Protein AF-A0A3E1R7M1-F1 (afdb_monomer_lite)

Organism: NCBI:txid2184758

Structure (mmCIF, N/CA/C/O backbone):
data_AF-A0A3E1R7M1-F1
#
_entry.id   AF-A0A3E1R7M1-F1
#
loop_
_atom_site.group_PDB
_atom_site.id
_atom_site.type_symbol
_atom_site.label_atom_id
_atom_site.label_alt_id
_atom_site.label_comp_id
_atom_site.label_asym_id
_atom_site.label_entity_id
_atom_site.label_seq_id
_atom_site.pdbx_PDB_ins_code
_atom_site.Cartn_x
_atom_site.Cartn_y
_atom_site.Cartn_z
_atom_site.occupancy
_atom_site.B_iso_or_equiv
_atom_site.auth_seq_id
_atom_site.auth_comp_id
_atom_site.auth_asym_id
_atom_site.auth_atom_id
_atom_site.pdbx_PDB_model_num
ATOM 1 N N . MET A 1 1 ? 25.289 12.556 -17.678 1.00 44.25 1 MET A N 1
ATOM 2 C CA . MET A 1 1 ? 24.405 11.996 -18.721 1.00 44.25 1 MET A CA 1
ATOM 3 C C . MET A 1 1 ? 22.990 12.184 -18.224 1.00 44.25 1 MET A C 1
ATOM 5 O O . MET A 1 1 ? 22.655 11.674 -17.165 1.00 44.25 1 MET A O 1
ATOM 9 N N . ILE A 1 2 ? 22.254 13.068 -18.891 1.00 49.44 2 ILE A N 1
ATOM 10 C CA . ILE A 1 2 ? 20.934 13.541 -18.474 1.00 49.44 2 ILE A CA 1
ATOM 11 C C . ILE A 1 2 ? 19.944 12.396 -18.682 1.00 49.44 2 ILE A C 1
ATOM 13 O O . ILE A 1 2 ? 19.751 11.942 -19.806 1.00 49.44 2 ILE A O 1
ATOM 17 N N . TRP A 1 3 ? 19.375 11.900 -17.587 1.00 50.16 3 TRP A N 1
ATOM 18 C CA . TRP A 1 3 ? 18.267 10.950 -17.589 1.00 50.16 3 TRP A CA 1
ATOM 19 C C . TRP A 1 3 ? 17.078 11.650 -18.257 1.00 50.16 3 TRP A C 1
ATOM 21 O O . TRP A 1 3 ? 16.472 12.538 -17.666 1.00 50.16 3 TRP A O 1
ATOM 31 N N . ASN A 1 4 ? 16.829 11.340 -19.531 1.00 57.50 4 ASN A N 1
ATOM 32 C CA . ASN A 1 4 ? 15.988 12.179 -20.388 1.00 57.50 4 ASN A CA 1
ATOM 33 C C . ASN A 1 4 ? 14.490 11.897 -20.202 1.00 57.50 4 ASN A C 1
ATOM 35 O O . ASN A 1 4 ? 13.681 12.803 -20.366 1.00 57.50 4 ASN A O 1
ATOM 39 N N . SER A 1 5 ? 14.089 10.690 -19.784 1.00 62.31 5 SER A N 1
ATOM 40 C CA . SER A 1 5 ? 12.693 10.413 -19.421 1.00 62.31 5 SER A CA 1
ATOM 41 C C . SER A 1 5 ? 12.506 9.108 -18.642 1.00 62.31 5 SER A C 1
ATOM 43 O O . SER A 1 5 ? 13.304 8.177 -18.736 1.00 62.31 5 SER A O 1
ATOM 45 N N . ALA A 1 6 ? 11.397 9.013 -17.900 1.00 59.09 6 ALA A N 1
ATOM 46 C CA . ALA A 1 6 ? 10.928 7.762 -17.298 1.00 59.09 6 ALA A CA 1
ATOM 47 C C . ALA A 1 6 ? 10.664 6.673 -18.359 1.00 59.09 6 ALA A C 1
ATOM 49 O O . ALA A 1 6 ? 10.826 5.489 -18.076 1.00 59.09 6 ALA A O 1
ATOM 50 N N . SER A 1 7 ? 10.330 7.064 -19.594 1.00 59.69 7 SER A N 1
ATOM 51 C CA . SER A 1 7 ? 10.131 6.162 -20.734 1.00 59.69 7 SER A CA 1
ATOM 52 C C . SER A 1 7 ? 11.384 5.362 -21.112 1.00 59.69 7 SER A C 1
ATOM 54 O O . SER A 1 7 ? 11.243 4.182 -21.418 1.00 59.69 7 SER A O 1
ATOM 56 N N . ASP A 1 8 ? 12.596 5.922 -21.003 1.00 61.16 8 ASP A N 1
ATOM 57 C CA . ASP A 1 8 ? 13.852 5.188 -21.261 1.00 61.16 8 ASP A CA 1
ATOM 58 C C . ASP A 1 8 ? 14.114 4.071 -20.233 1.00 61.16 8 ASP A C 1
ATOM 60 O O . ASP A 1 8 ? 14.715 3.049 -20.555 1.00 61.16 8 ASP A O 1
ATOM 64 N N . PHE A 1 9 ? 13.610 4.213 -19.002 1.00 60.75 9 PHE A N 1
ATOM 65 C CA . PHE A 1 9 ? 13.728 3.189 -17.954 1.00 60.75 9 PHE A CA 1
ATOM 66 C C . PHE A 1 9 ? 12.764 2.016 -18.150 1.00 60.75 9 PHE A C 1
ATOM 68 O O . PHE A 1 9 ? 13.099 0.873 -17.835 1.00 60.75 9 PHE A O 1
ATOM 75 N N . PHE A 1 10 ? 11.577 2.274 -18.703 1.00 61.00 10 PHE A N 1
ATOM 76 C CA . PHE A 1 10 ? 10.664 1.210 -19.128 1.00 61.00 10 PHE A CA 1
ATOM 77 C C . PHE A 1 10 ? 11.127 0.558 -20.439 1.00 61.00 10 PHE A C 1
ATOM 79 O O . PHE A 1 10 ? 10.945 -0.646 -20.620 1.00 61.00 10 PHE A O 1
ATOM 86 N N . ALA A 1 11 ? 11.777 1.325 -21.319 1.00 59.38 11 ALA A N 1
ATOM 87 C CA . ALA A 1 11 ? 12.257 0.879 -22.625 1.00 59.38 11 ALA A CA 1
ATOM 88 C C . ALA A 1 11 ? 13.667 0.250 -22.615 1.00 59.38 11 ALA A C 1
ATOM 90 O O . ALA A 1 11 ? 14.163 -0.120 -23.677 1.00 59.38 11 ALA A O 1
ATOM 91 N N . MET A 1 12 ? 14.297 0.059 -21.445 1.00 59.31 12 MET A N 1
ATOM 92 C CA . MET A 1 12 ? 15.676 -0.442 -21.265 1.00 59.31 12 MET A CA 1
ATOM 93 C C . MET A 1 12 ? 15.919 -1.921 -21.678 1.00 59.31 12 MET A C 1
ATOM 95 O O . MET A 1 12 ? 16.790 -2.595 -21.136 1.00 59.31 12 MET A O 1
ATOM 99 N N . GLY A 1 13 ? 15.163 -2.464 -22.637 1.00 60.97 13 GLY A N 1
ATOM 100 C CA . GLY A 1 13 ? 15.395 -3.806 -23.185 1.00 60.97 13 GLY A CA 1
ATOM 101 C C . GLY A 1 13 ? 14.855 -4.950 -22.318 1.00 60.97 13 GLY A C 1
ATOM 102 O O . GLY A 1 13 ? 15.476 -6.004 -22.242 1.00 60.97 13 GLY A O 1
ATOM 103 N N . GLY A 1 14 ? 13.714 -4.752 -21.645 1.00 64.50 14 GLY A N 1
ATOM 104 C CA . GLY A 1 14 ? 12.980 -5.814 -20.932 1.00 64.50 14 GLY A CA 1
ATOM 105 C C . GLY A 1 14 ? 13.194 -5.881 -19.412 1.00 64.50 14 GLY A C 1
ATOM 106 O O . GLY A 1 14 ? 12.363 -6.453 -18.711 1.00 64.50 14 GLY A O 1
ATOM 107 N N . TYR A 1 15 ? 14.228 -5.232 -18.868 1.00 67.38 15 TYR A N 1
ATOM 108 C CA . TYR A 1 15 ? 14.519 -5.250 -17.422 1.00 67.38 15 TYR A CA 1
ATOM 109 C C . TYR A 1 15 ? 13.617 -4.342 -16.573 1.00 67.38 15 TYR A C 1
ATOM 111 O O . TYR A 1 15 ? 13.368 -4.646 -15.406 1.00 67.38 15 TYR A O 1
ATOM 119 N N . GLY A 1 16 ? 13.079 -3.258 -17.143 1.00 71.69 16 GLY A N 1
ATOM 120 C CA . GLY A 1 16 ? 12.195 -2.336 -16.418 1.00 71.69 16 GLY A CA 1
ATOM 121 C C . GLY A 1 16 ? 10.935 -3.022 -15.879 1.00 71.69 16 GLY A C 1
ATOM 122 O O . GLY A 1 16 ? 10.522 -2.758 -14.751 1.00 71.69 16 GLY A O 1
ATOM 123 N N . LEU A 1 17 ? 10.382 -3.977 -16.636 1.00 74.75 17 LEU A N 1
ATOM 124 C CA . LEU A 1 17 ? 9.238 -4.796 -16.220 1.00 74.75 17 LEU A CA 1
ATOM 125 C C . LEU A 1 17 ? 9.536 -5.641 -14.976 1.00 74.75 17 LEU A C 1
ATOM 127 O O . LEU A 1 17 ? 8.677 -5.753 -14.108 1.00 74.75 17 LEU A O 1
ATOM 131 N N . TYR A 1 18 ? 10.746 -6.194 -14.853 1.00 77.06 18 TYR A N 1
ATOM 132 C CA . TYR A 1 18 ? 11.137 -6.978 -13.678 1.00 77.06 18 TYR A CA 1
ATOM 133 C C . TYR A 1 18 ? 11.270 -6.112 -12.424 1.00 77.06 18 TYR A C 1
ATOM 135 O O . TYR A 1 18 ? 10.783 -6.495 -11.359 1.00 77.06 18 TYR A O 1
ATOM 143 N N . VAL A 1 19 ? 11.899 -4.940 -12.541 1.00 81.88 19 VAL A N 1
ATOM 144 C CA . VAL A 1 19 ? 12.096 -4.028 -11.404 1.00 81.88 19 VAL A CA 1
ATOM 145 C C . VAL A 1 19 ? 10.749 -3.504 -10.920 1.00 81.88 19 VAL A C 1
ATOM 147 O O . VAL A 1 19 ? 10.387 -3.700 -9.761 1.00 81.88 19 VAL A O 1
ATOM 150 N N . TRP A 1 20 ? 9.963 -2.912 -11.818 1.00 83.06 20 TRP A N 1
ATOM 151 C CA . TRP A 1 20 ? 8.654 -2.370 -11.464 1.00 83.06 20 TRP A CA 1
ATOM 152 C C . TRP A 1 20 ? 7.658 -3.455 -11.061 1.00 83.06 20 TRP A C 1
ATOM 154 O O . TRP A 1 20 ? 6.892 -3.244 -10.125 1.00 83.06 20 TRP A O 1
ATOM 164 N N . GLY A 1 21 ? 7.706 -4.629 -11.695 1.00 86.62 21 GLY A N 1
ATOM 165 C CA . GLY A 1 21 ? 6.903 -5.785 -11.306 1.00 86.62 21 GLY A CA 1
ATOM 166 C C . GLY A 1 21 ? 7.209 -6.244 -9.881 1.00 86.62 21 GLY A C 1
ATOM 167 O O . GLY A 1 21 ? 6.288 -6.427 -9.092 1.00 86.62 21 GLY A O 1
ATOM 168 N N . SER A 1 22 ? 8.489 -6.345 -9.513 1.00 89.75 22 SER A N 1
ATOM 169 C CA . SER A 1 22 ? 8.897 -6.725 -8.153 1.00 89.75 22 SER A CA 1
ATOM 170 C C . SER A 1 22 ? 8.435 -5.695 -7.120 1.00 89.75 22 SER A C 1
ATOM 172 O O . SER A 1 22 ? 7.835 -6.065 -6.115 1.00 89.75 22 SER A O 1
ATOM 174 N N . TYR A 1 23 ? 8.621 -4.400 -7.404 1.00 90.62 23 TYR A N 1
ATOM 175 C CA . TYR A 1 23 ? 8.126 -3.317 -6.547 1.00 90.62 23 TYR A CA 1
ATOM 176 C C . TYR A 1 23 ? 6.601 -3.335 -6.402 1.00 90.62 23 TYR A C 1
ATOM 178 O O . TYR A 1 23 ? 6.095 -3.167 -5.294 1.00 90.62 23 TYR A O 1
ATOM 186 N N . ALA A 1 24 ? 5.865 -3.571 -7.490 1.00 91.12 24 ALA A N 1
ATOM 187 C CA . ALA A 1 24 ? 4.410 -3.669 -7.459 1.00 91.12 24 ALA A CA 1
ATOM 188 C C . ALA A 1 24 ? 3.937 -4.870 -6.626 1.00 91.12 24 ALA A C 1
ATOM 190 O O . ALA A 1 24 ? 3.016 -4.723 -5.827 1.00 91.12 24 ALA A O 1
ATOM 191 N N . VAL A 1 25 ? 4.589 -6.032 -6.753 1.00 94.56 25 VAL A N 1
ATOM 192 C CA . VAL A 1 25 ? 4.286 -7.224 -5.943 1.00 94.56 25 VAL A CA 1
ATOM 193 C C . VAL A 1 25 ? 4.571 -6.964 -4.464 1.00 94.56 25 VAL A C 1
ATOM 195 O O . VAL A 1 25 ? 3.726 -7.260 -3.619 1.00 94.56 25 VAL A O 1
ATOM 198 N N . THR A 1 26 ? 5.716 -6.360 -4.135 1.00 94.44 26 THR A N 1
ATOM 199 C CA . THR A 1 26 ? 6.045 -5.989 -2.753 1.00 94.44 26 THR A CA 1
ATOM 200 C C . THR A 1 26 ? 5.041 -4.987 -2.187 1.00 94.44 26 THR A C 1
ATOM 202 O O . THR A 1 26 ? 4.544 -5.190 -1.081 1.00 94.44 26 THR A O 1
ATOM 205 N N . ALA A 1 27 ? 4.693 -3.941 -2.941 1.00 94.56 27 ALA A N 1
ATOM 206 C CA . ALA A 1 27 ? 3.702 -2.955 -2.523 1.00 94.56 27 ALA A CA 1
ATOM 207 C C . ALA A 1 27 ? 2.319 -3.592 -2.322 1.00 94.56 27 ALA A C 1
ATOM 209 O O . ALA A 1 27 ? 1.661 -3.315 -1.323 1.00 94.56 27 ALA A O 1
ATOM 210 N N . ALA A 1 28 ? 1.898 -4.493 -3.214 1.00 95.50 28 ALA A N 1
ATOM 211 C CA . ALA A 1 28 ? 0.650 -5.234 -3.063 1.00 95.50 28 ALA A CA 1
ATOM 212 C C . ALA A 1 28 ? 0.637 -6.065 -1.772 1.00 95.50 28 ALA A C 1
ATOM 214 O O . ALA A 1 28 ? -0.360 -6.058 -1.051 1.00 95.50 28 ALA A O 1
ATOM 215 N N . TRP A 1 29 ? 1.754 -6.719 -1.442 1.00 95.38 29 TRP A N 1
ATOM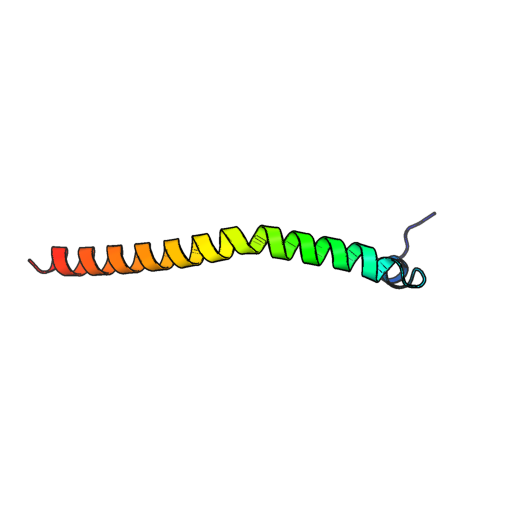 216 C CA . TRP A 1 29 ? 1.875 -7.498 -0.210 1.00 95.38 29 TRP A CA 1
ATOM 217 C C . TRP A 1 29 ? 1.835 -6.618 1.042 1.00 95.38 29 TRP A C 1
ATOM 219 O O . TRP A 1 29 ? 1.103 -6.919 1.981 1.00 95.38 29 TRP A O 1
ATOM 229 N N . MET A 1 30 ? 2.555 -5.491 1.028 1.00 94.88 30 MET A N 1
ATOM 230 C CA . MET A 1 30 ? 2.526 -4.508 2.117 1.00 94.88 30 MET A CA 1
ATOM 231 C C . MET A 1 30 ? 1.141 -3.882 2.309 1.00 94.88 30 MET A C 1
ATOM 2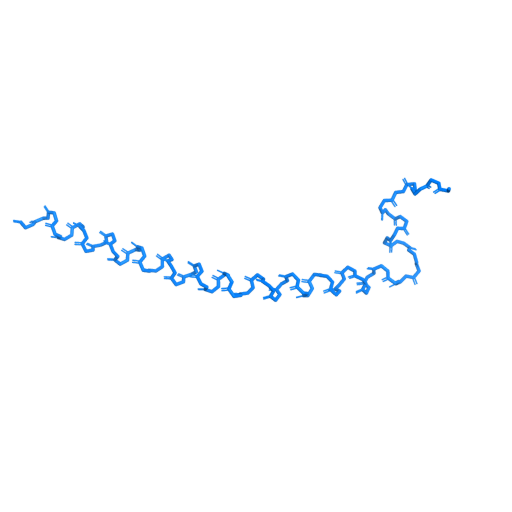33 O O . MET A 1 30 ? 0.804 -3.500 3.423 1.00 94.88 30 MET A O 1
ATOM 237 N N . LEU A 1 31 ? 0.339 -3.768 1.247 1.00 95.19 31 LEU A N 1
ATOM 238 C CA . LEU A 1 31 ? -1.016 -3.217 1.307 1.00 95.19 31 LEU A CA 1
ATOM 239 C C . LEU A 1 31 ? -2.072 -4.245 1.726 1.00 95.19 31 LEU A C 1
ATOM 241 O O . LEU A 1 31 ? -3.140 -3.849 2.195 1.00 95.19 31 LEU A O 1
ATOM 245 N N . LEU A 1 32 ? -1.787 -5.542 1.598 1.00 95.69 32 LEU A N 1
ATOM 246 C CA . LEU A 1 32 ? -2.747 -6.604 1.894 1.00 95.69 32 LEU A CA 1
ATOM 247 C C . LEU A 1 32 ? -3.148 -6.622 3.377 1.00 95.69 32 LEU A C 1
ATOM 249 O O . LEU A 1 32 ? -4.335 -6.669 3.704 1.00 95.69 32 LEU A O 1
ATOM 253 N N . GLU A 1 33 ? -2.166 -6.537 4.276 1.00 92.94 33 GLU A N 1
ATOM 254 C CA . GLU A 1 33 ? -2.407 -6.521 5.722 1.00 92.94 33 GLU A CA 1
ATOM 255 C C . GLU A 1 33 ? -3.193 -5.277 6.184 1.00 92.94 33 GLU A C 1
ATOM 257 O O . GLU A 1 33 ? -4.233 -5.449 6.831 1.00 92.94 33 GLU A O 1
ATOM 262 N N . PRO A 1 34 ? -2.805 -4.034 5.822 1.00 92.06 34 PRO A N 1
ATOM 263 C CA . PRO A 1 34 ? -3.596 -2.850 6.132 1.00 92.06 34 PRO A CA 1
ATOM 264 C C . PRO A 1 34 ? -4.988 -2.885 5.507 1.00 92.06 34 PRO A C 1
ATOM 266 O O . PRO A 1 34 ? -5.930 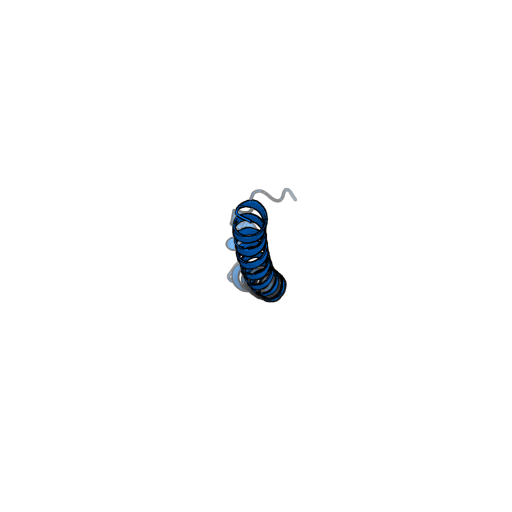-2.411 6.134 1.00 92.06 34 PRO A O 1
ATOM 269 N N . ALA A 1 35 ? -5.155 -3.442 4.303 1.00 93.69 35 ALA A N 1
ATOM 270 C CA . ALA A 1 35 ? -6.470 -3.551 3.675 1.00 93.69 35 ALA A CA 1
ATOM 271 C C . ALA A 1 35 ? -7.408 -4.453 4.491 1.00 93.69 35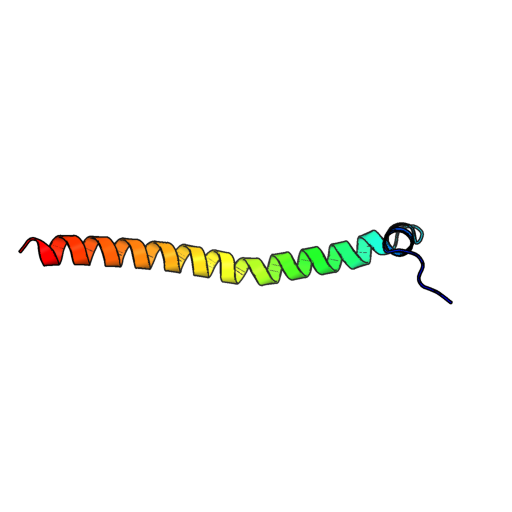 ALA A C 1
ATOM 273 O O . ALA A 1 35 ? -8.562 -4.088 4.743 1.00 93.69 35 ALA A O 1
ATOM 274 N N . LEU A 1 36 ? -6.906 -5.597 4.961 1.00 92.56 36 LEU A N 1
ATOM 275 C CA . LEU A 1 36 ? -7.682 -6.514 5.790 1.00 92.56 36 LEU A CA 1
ATOM 276 C C . LEU A 1 36 ? -7.955 -5.923 7.184 1.00 92.56 36 LEU A C 1
ATOM 278 O O . LEU A 1 36 ? -9.077 -6.009 7.692 1.00 92.56 36 LEU A O 1
ATOM 282 N N . ALA A 1 37 ? -6.964 -5.252 7.776 1.00 93.19 37 ALA A N 1
ATOM 283 C CA . ALA A 1 37 ? -7.122 -4.530 9.036 1.00 93.19 37 ALA A CA 1
ATOM 284 C C . ALA A 1 37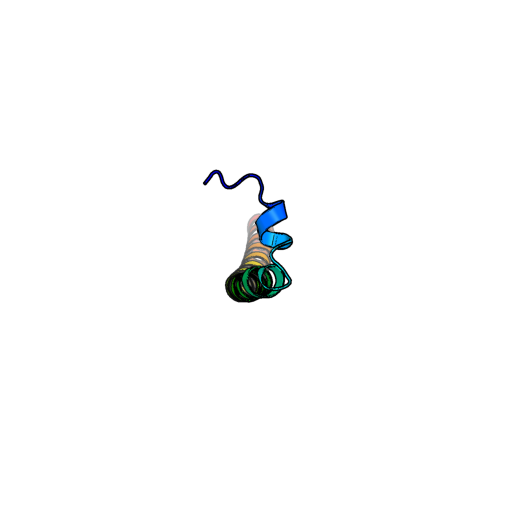 ? -8.147 -3.391 8.915 1.00 93.19 37 ALA A C 1
ATOM 286 O O . ALA A 1 37 ? -9.027 -3.259 9.766 1.00 93.19 37 ALA A O 1
ATOM 287 N N . ALA A 1 38 ? -8.105 -2.621 7.827 1.00 92.81 38 ALA A N 1
ATOM 288 C CA . ALA A 1 38 ? -9.059 -1.556 7.546 1.00 92.81 38 ALA A CA 1
ATOM 289 C C . ALA A 1 38 ? -10.475 -2.104 7.346 1.00 92.81 38 ALA A C 1
ATOM 291 O O . ALA A 1 38 ? -11.434 -1.510 7.837 1.00 92.81 38 ALA A O 1
ATOM 292 N N . GLN A 1 39 ? -10.633 -3.253 6.680 1.00 93.12 39 GLN A N 1
ATOM 293 C CA . GLN A 1 39 ? -11.939 -3.895 6.532 1.00 93.12 39 GLN A CA 1
ATOM 294 C C . GLN A 1 39 ? -12.532 -4.271 7.897 1.00 93.12 39 GLN A C 1
ATOM 296 O O . GLN A 1 39 ? -13.689 -3.945 8.175 1.00 93.12 39 GLN A O 1
ATOM 301 N N . ARG A 1 40 ? -11.728 -4.883 8.775 1.00 91.94 40 ARG A N 1
ATOM 302 C CA . ARG A 1 40 ? -12.140 -5.230 10.145 1.00 91.94 40 ARG A CA 1
ATOM 303 C C . ARG A 1 40 ? -12.454 -3.990 10.978 1.00 91.94 40 ARG A C 1
ATOM 305 O O . ARG A 1 40 ? -13.473 -3.960 11.659 1.00 91.94 40 ARG A O 1
ATOM 312 N N . HIS A 1 41 ? -11.625 -2.953 10.878 1.00 92.88 41 HIS A N 1
ATOM 313 C CA . HIS A 1 41 ? -11.837 -1.689 11.578 1.00 92.88 41 HIS A CA 1
ATOM 314 C C . HIS A 1 41 ? -13.151 -1.022 11.154 1.00 92.88 41 HIS A C 1
ATOM 316 O O . HIS A 1 41 ? -13.925 -0.574 11.994 1.00 92.88 41 HIS A O 1
ATOM 322 N N . ARG A 1 42 ? -13.458 -1.015 9.851 1.00 92.38 42 ARG A N 1
ATOM 323 C CA . ARG A 1 42 ? -14.730 -0.483 9.338 1.00 92.38 42 ARG A CA 1
ATOM 324 C C . ARG A 1 42 ? -15.934 -1.282 9.832 1.00 92.38 42 ARG A C 1
ATOM 326 O O . ARG A 1 42 ? -16.958 -0.675 10.121 1.00 92.38 42 ARG A O 1
ATOM 333 N N . ALA A 1 43 ? -15.824 -2.606 9.939 1.00 92.56 43 ALA A N 1
ATOM 334 C CA . ALA A 1 43 ? -16.889 -3.434 10.502 1.00 92.56 43 ALA A CA 1
ATOM 335 C C . ALA A 1 43 ? -17.117 -3.133 11.994 1.00 92.56 43 ALA A C 1
ATOM 337 O O . ALA A 1 43 ? -18.257 -2.952 12.408 1.00 92.56 43 ALA A O 1
ATOM 338 N N . ALA A 1 44 ? -16.041 -2.999 12.775 1.00 92.12 44 ALA A N 1
ATOM 339 C CA . ALA A 1 44 ? -16.125 -2.655 14.194 1.00 92.12 44 ALA A CA 1
ATOM 340 C C . ALA A 1 44 ? -16.736 -1.264 14.427 1.00 92.12 44 ALA A C 1
ATOM 342 O O . ALA A 1 44 ? 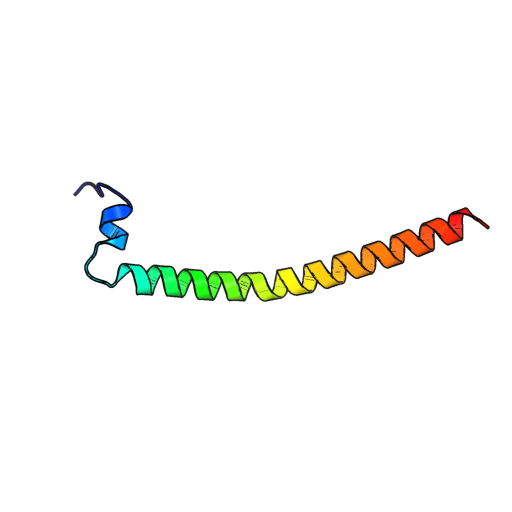-17.580 -1.109 15.302 1.00 92.12 44 ALA A O 1
ATOM 343 N N . LEU A 1 45 ? -16.365 -0.267 13.615 1.00 93.88 45 LEU A N 1
ATOM 344 C CA . LEU A 1 45 ? -16.953 1.073 13.698 1.00 93.88 45 LEU A CA 1
ATOM 345 C C . LEU A 1 45 ? -18.453 1.083 13.384 1.00 93.88 45 LEU A C 1
ATOM 347 O O . LEU A 1 45 ? -19.191 1.816 14.030 1.00 93.88 45 LEU A O 1
ATOM 351 N N . ARG A 1 46 ? -18.907 0.279 12.414 1.00 92.50 46 ARG A N 1
ATOM 352 C CA . ARG A 1 46 ? -20.342 0.157 12.104 1.00 92.50 46 ARG A CA 1
ATOM 353 C C . ARG A 1 46 ? -21.112 -0.450 13.271 1.00 92.50 46 ARG A C 1
ATOM 355 O O . ARG A 1 46 ? -22.091 0.140 13.699 1.00 92.50 46 ARG A O 1
ATOM 362 N N . ALA A 1 47 ? -20.611 -1.550 13.832 1.00 91.44 47 ALA A N 1
ATOM 363 C CA . ALA A 1 47 ? -21.227 -2.176 15.000 1.00 91.44 47 ALA A CA 1
ATOM 364 C C . ALA A 1 47 ? -21.263 -1.228 16.215 1.00 91.44 47 ALA A C 1
ATOM 366 O O . ALA A 1 47 ? -22.253 -1.175 16.934 1.00 91.44 47 ALA A O 1
ATOM 367 N N . ALA A 1 48 ? -20.203 -0.444 16.434 1.00 91.12 48 ALA A N 1
ATOM 368 C CA . ALA A 1 48 ? -20.177 0.554 17.501 1.00 91.12 48 ALA A CA 1
ATOM 369 C C . ALA A 1 48 ? -21.174 1.704 17.269 1.00 91.12 48 ALA A C 1
ATOM 371 O O . ALA A 1 48 ? -21.742 2.209 18.232 1.00 91.12 48 ALA A O 1
ATOM 372 N N . ALA A 1 49 ? -21.387 2.115 16.014 1.00 90.94 49 ALA A N 1
ATOM 373 C CA . ALA A 1 49 ? -22.380 3.131 15.673 1.00 90.94 49 ALA A CA 1
ATOM 374 C C . ALA A 1 49 ? -23.811 2.638 15.939 1.00 90.94 49 ALA A C 1
ATOM 376 O O . ALA A 1 49 ? -24.574 3.350 16.581 1.00 90.94 49 ALA A O 1
ATOM 377 N N . GLU A 1 50 ? -24.133 1.404 15.536 1.00 89.50 50 GLU A N 1
ATOM 378 C CA . GLU A 1 50 ? -25.445 0.779 15.777 1.00 89.50 50 GLU A CA 1
ATOM 379 C C . GLU A 1 50 ? -25.769 0.696 17.282 1.00 89.50 50 GLU A C 1
ATOM 381 O O . GLU A 1 50 ? -26.851 1.088 17.709 1.00 89.50 50 GLU A O 1
ATOM 386 N N . LEU A 1 51 ? -24.801 0.294 18.116 1.00 89.19 51 LEU A N 1
ATOM 387 C CA . LEU A 1 51 ? -24.975 0.253 19.576 1.00 89.19 51 LEU A CA 1
ATOM 388 C C . LEU A 1 51 ? -25.207 1.638 20.204 1.00 89.19 51 LEU A C 1
ATOM 390 O O . LEU A 1 51 ? -25.926 1.752 21.195 1.00 89.19 51 LEU A O 1
ATOM 394 N N . ASN A 1 52 ? -24.585 2.687 19.659 1.00 87.31 52 ASN A N 1
ATOM 395 C CA . ASN A 1 52 ? -24.792 4.057 20.133 1.00 87.31 52 ASN A CA 1
ATOM 396 C C . ASN A 1 52 ? -26.217 4.543 19.819 1.00 87.31 52 ASN A C 1
ATOM 398 O O . ASN A 1 52 ? -26.841 5.169 20.670 1.00 87.31 52 ASN A O 1
ATOM 402 N N . GLU A 1 53 ? -26.743 4.221 18.633 1.00 83.75 53 GLU A N 1
ATOM 403 C CA . GLU A 1 53 ? -28.110 4.578 18.222 1.00 83.75 53 GLU A CA 1
ATOM 404 C C . GLU A 1 53 ? -29.186 3.842 19.038 1.00 83.75 53 GLU A C 1
ATOM 406 O O . GLU A 1 53 ? -30.244 4.410 19.312 1.00 83.75 53 GLU A O 1
ATOM 411 N N . GLU A 1 54 ? -28.929 2.596 19.450 1.00 78.25 54 GLU A N 1
ATOM 412 C CA . GLU A 1 54 ? -29.810 1.843 20.356 1.00 78.25 54 GLU A CA 1
ATOM 413 C C . GLU A 1 54 ? -29.750 2.374 21.797 1.00 78.25 54 GLU A C 1
ATOM 415 O O . GLU A 1 54 ? -30.780 2.463 22.465 1.00 78.25 54 GLU A O 1
ATOM 420 N N . GLY A 1 55 ? -28.563 2.768 22.271 1.00 73.12 55 GLY A N 1
ATOM 421 C CA . GLY A 1 55 ? -28.379 3.367 23.595 1.00 73.12 55 GLY A CA 1
ATOM 422 C C . GLY A 1 55 ? -28.975 4.771 23.737 1.00 73.12 55 GLY A C 1
ATOM 423 O O . GLY A 1 55 ? -29.343 5.156 24.841 1.00 73.12 55 GLY A O 1
ATOM 424 N N . GLU A 1 56 ? -29.099 5.527 22.643 1.00 74.62 56 GLU A N 1
ATOM 425 C CA . GLU A 1 56 ? -29.723 6.861 22.632 1.00 74.62 56 GLU A CA 1
ATOM 426 C C . GLU A 1 56 ? -31.267 6.801 22.624 1.00 74.62 56 GLU A C 1
ATOM 428 O O . GLU A 1 56 ? -31.930 7.795 22.917 1.00 74.62 56 GLU A O 1
ATOM 433 N N . GLN A 1 57 ? -31.855 5.639 22.309 1.00 65.38 57 GLN A N 1
ATOM 434 C CA . GLN A 1 57 ? -33.310 5.437 22.230 1.00 65.38 57 GLN A CA 1
ATOM 435 C C . GLN A 1 57 ? -33.962 4.901 23.524 1.00 65.38 57 GLN A C 1
ATOM 437 O O . GLN A 1 57 ? -35.185 4.737 23.546 1.00 65.38 57 GLN A O 1
ATOM 442 N N . VAL A 1 58 ? -33.188 4.644 24.588 1.00 53.88 58 VAL A N 1
ATOM 443 C CA . VAL A 1 58 ? -33.656 4.165 25.913 1.00 53.88 58 VAL A CA 1
ATOM 444 C C . VAL A 1 58 ? -33.612 5.287 26.944 1.00 53.88 58 VAL A C 1
ATOM 446 O O . VAL A 1 58 ? -34.619 5.441 27.672 1.00 53.88 58 VAL A O 1
#

InterPro domains:
  IPR007078 Haem exporter protein D (CcmD) [PF04995] (13-53)
  IPR007078 Haem exporter protein D (CcmD) [TIGR03141] (10-52)
  IPR052075 Heme exporter protein D [PTHR37531] (1-49)

Secondary structure (DSSP, 8-state):
-----HHHHHSSSSHHHHHHHHHHHHHHHHHHHHHHHHHHHHHHHHHHHHHHHHHTT-

Radius of gyration: 22.72 Å; chains: 1; bounding box: 58×21×49 Å

Foldseek 3Di:
DDPPDPVCLVVVPPVSCVVVVVVVVVVCVVVPVVVVVVVVVVVVVVVVVVVVVVVVVD

pLDDT: mean 80.19, std 15.34, range [44.25, 95.69]

Sequence (58 aa):
MIWNSASDFFAMGGYGLYVWGSYAVTAAWMLLEPALAAQRHRAALRAAAELNEEGEQV